Protein AF-A0A419WEK7-F1 (afdb_monomer_lite)

Secondary structure (DSSP, 8-state):
-HHHHH-S--SS-SSHHHHHHHHHHHHHHHHTT---TTHHHHHHHSSSSHHHHHHHHHHHHHHHHHHHHHGGG-S-HHHHHHHHHHHHHH---S--S--------------S-TTS-GGGTT--TTSPPP---TT-PPPGGG-----

Foldseek 3Di:
DLCVVPNPPDDADPDLVSLLLSLLVQLLCVLVVNDDPPSLVVSLVRDDDPVSSVSSVVSSVVSVVLLVVCVVVDPDPVVSVVVSVVVSVVPPPPPDPDDDPPPPPPDDDDDDQDPDDPVCSVDPPVDDPDPPPVPDDDPPVPPDDDD

Radius of gyration: 26.15 Å; chains: 1; bounding box: 87×47×47 Å

InterPro domains:
  IPR058370 Protein of unknown function DUF8057 [PF26244] (1-145)

Organism: NCBI:txid148449

Structure (mmCIF, N/CA/C/O backbone):
data_AF-A0A419WEK7-F1
#
_entry.id   AF-A0A419WEK7-F1
#
loop_
_atom_site.group_PDB
_atom_site.id
_atom_site.type_symbol
_atom_site.label_atom_id
_atom_site.label_alt_id
_atom_site.label_comp_id
_atom_site.label_asym_id
_atom_site.label_entity_id
_atom_site.label_seq_id
_atom_site.pdbx_PDB_ins_code
_atom_site.Cartn_x
_atom_site.Cartn_y
_atom_site.Cartn_z
_atom_site.occupancy
_atom_site.B_iso_or_equiv
_atom_site.auth_seq_id
_atom_site.auth_comp_id
_atom_site.auth_asym_id
_atom_site.auth_atom_id
_atom_site.pdbx_PDB_model_num
ATOM 1 N N . MET A 1 1 ? -11.471 5.197 0.586 1.00 76.62 1 MET A N 1
ATOM 2 C CA . MET A 1 1 ? -10.279 6.036 0.871 1.00 76.62 1 MET A CA 1
ATOM 3 C C . MET A 1 1 ? -9.333 6.034 -0.324 1.00 76.62 1 MET A C 1
ATOM 5 O O . MET A 1 1 ? -9.062 7.110 -0.838 1.00 76.62 1 MET A O 1
ATOM 9 N N . TYR A 1 2 ? -8.917 4.860 -0.813 1.00 83.06 2 TYR A N 1
ATOM 10 C CA . TYR A 1 2 ? -8.052 4.714 -1.991 1.00 83.06 2 TYR A CA 1
ATOM 11 C C . TYR A 1 2 ? -8.670 5.307 -3.266 1.00 83.06 2 TYR A C 1
ATOM 13 O O . TYR A 1 2 ? -8.120 6.246 -3.835 1.00 83.06 2 TYR A O 1
ATOM 21 N N . GLU A 1 3 ? -9.859 4.837 -3.653 1.00 83.44 3 GLU A N 1
ATOM 22 C CA . GLU A 1 3 ? -10.543 5.262 -4.884 1.00 83.44 3 GLU A CA 1
ATOM 23 C C . GLU A 1 3 ? -10.807 6.774 -4.921 1.00 83.44 3 GLU A C 1
ATOM 25 O O . GLU A 1 3 ? -10.589 7.425 -5.936 1.00 83.44 3 GLU A O 1
ATOM 30 N N . ARG A 1 4 ? -11.178 7.366 -3.779 1.00 83.62 4 ARG A N 1
ATOM 31 C CA . ARG A 1 4 ? -11.396 8.816 -3.660 1.00 83.62 4 ARG A CA 1
ATOM 32 C C . ARG A 1 4 ? -10.113 9.629 -3.862 1.00 83.62 4 ARG A C 1
ATOM 34 O O . ARG A 1 4 ? -10.194 10.762 -4.321 1.00 83.62 4 ARG A O 1
ATOM 41 N N . THR A 1 5 ? -8.966 9.096 -3.447 1.00 83.75 5 THR A N 1
ATOM 42 C CA . THR A 1 5 ? -7.688 9.823 -3.469 1.00 83.75 5 THR A CA 1
ATOM 43 C C . THR A 1 5 ? -6.935 9.615 -4.782 1.00 83.75 5 THR A C 1
ATOM 45 O O . THR A 1 5 ? -6.344 10.561 -5.289 1.00 83.75 5 THR A O 1
ATOM 48 N N . PHE A 1 6 ? -6.959 8.401 -5.334 1.00 86.81 6 PHE A N 1
ATOM 49 C CA . PHE A 1 6 ? -6.123 8.014 -6.476 1.00 86.81 6 PHE A CA 1
ATOM 50 C C . PHE A 1 6 ? -6.903 7.523 -7.698 1.00 86.81 6 PHE A C 1
ATOM 52 O O . PHE A 1 6 ? -6.360 7.547 -8.804 1.00 86.81 6 PHE A O 1
ATOM 59 N N . GLY A 1 7 ? -8.141 7.055 -7.510 1.00 88.56 7 GLY A N 1
ATOM 60 C CA . GLY A 1 7 ? -8.887 6.315 -8.528 1.00 88.56 7 GLY A CA 1
ATOM 61 C C . GLY A 1 7 ? -8.207 5.005 -8.955 1.00 88.56 7 GLY A C 1
ATOM 62 O O . GLY A 1 7 ? -7.062 4.721 -8.596 1.00 88.56 7 GLY A O 1
ATOM 63 N N . THR A 1 8 ? -8.915 4.202 -9.748 1.00 89.25 8 THR A N 1
ATOM 64 C CA . THR A 1 8 ? -8.392 2.956 -10.351 1.00 89.25 8 THR A CA 1
ATOM 65 C C . THR A 1 8 ? -8.159 3.072 -11.864 1.00 89.25 8 THR A C 1
ATOM 67 O O . THR A 1 8 ? -7.560 2.181 -12.462 1.00 89.25 8 THR A O 1
ATOM 70 N N . ASP A 1 9 ? -8.569 4.184 -12.482 1.00 88.69 9 ASP A N 1
ATOM 71 C CA . ASP A 1 9 ? -8.500 4.435 -13.935 1.00 88.69 9 ASP A CA 1
ATOM 72 C C . ASP A 1 9 ? -7.140 4.993 -14.399 1.00 88.69 9 ASP A C 1
ATOM 74 O O . ASP A 1 9 ? -7.055 5.784 -15.336 1.00 88.69 9 ASP A O 1
ATOM 78 N N . TRP A 1 10 ? -6.060 4.641 -13.707 1.00 92.75 10 TRP A N 1
ATOM 79 C CA . TRP A 1 10 ? -4.710 5.047 -14.085 1.00 92.75 10 TRP A CA 1
ATOM 80 C C . TRP A 1 10 ? -4.109 4.036 -15.069 1.00 92.75 10 TRP A C 1
ATOM 82 O O . TRP A 1 10 ? -4.268 2.830 -14.888 1.00 92.75 10 TRP A O 1
ATOM 92 N N . ASP A 1 11 ? -3.395 4.521 -16.085 1.00 86.44 11 ASP A N 1
ATOM 93 C CA . ASP A 1 11 ? -2.698 3.675 -17.069 1.00 86.44 11 ASP A CA 1
ATOM 94 C C . ASP A 1 11 ? -1.195 3.562 -16.778 1.00 86.44 11 ASP A C 1
ATOM 96 O O . ASP A 1 11 ? -0.585 2.511 -16.969 1.00 86.44 11 ASP A O 1
ATOM 100 N N . THR A 1 12 ? -0.593 4.647 -16.290 1.00 87.69 12 THR A N 1
ATOM 101 C CA . THR A 1 12 ? 0.832 4.744 -15.953 1.00 87.69 12 THR A CA 1
ATOM 102 C C . THR A 1 12 ? 1.013 5.511 -14.653 1.00 87.69 12 THR A C 1
ATOM 104 O O . THR A 1 12 ? 0.216 6.399 -14.351 1.00 87.69 12 THR A O 1
ATOM 107 N N . LEU A 1 13 ? 2.078 5.202 -13.916 1.00 89.88 13 LEU A N 1
ATOM 108 C CA . LEU A 1 13 ? 2.463 5.923 -12.703 1.00 89.88 13 LEU A CA 1
ATOM 109 C C . LEU A 1 13 ? 3.585 6.909 -13.026 1.00 89.88 13 LEU A C 1
ATOM 111 O O . LEU A 1 13 ? 4.498 6.585 -13.784 1.00 89.88 13 LEU A O 1
ATOM 115 N N . GLU A 1 14 ? 3.527 8.106 -12.449 1.00 84.19 14 GLU A N 1
ATOM 116 C CA . GLU A 1 14 ? 4.499 9.173 -12.707 1.00 84.19 14 GLU A CA 1
ATOM 117 C C . GLU A 1 14 ? 5.882 8.831 -12.148 1.00 84.19 14 GLU A C 1
ATOM 119 O O . GLU A 1 14 ? 6.909 9.217 -12.707 1.00 84.19 14 GLU A O 1
ATOM 124 N N . ASN A 1 15 ? 5.917 8.134 -11.011 1.00 86.12 15 ASN A N 1
ATOM 125 C CA . ASN A 1 15 ? 7.143 7.717 -10.347 1.00 86.12 15 ASN A CA 1
ATOM 126 C C . ASN A 1 15 ? 6.890 6.582 -9.344 1.00 86.12 15 ASN A C 1
ATOM 128 O O . ASN A 1 15 ? 5.759 6.247 -8.986 1.00 86.12 15 ASN A O 1
ATOM 132 N N . ARG A 1 16 ? 7.994 6.019 -8.844 1.00 87.69 16 ARG A N 1
ATOM 133 C CA . ARG A 1 16 ? 8.003 5.008 -7.782 1.00 87.69 16 ARG A CA 1
ATOM 134 C C . ARG A 1 16 ? 7.226 5.456 -6.542 1.00 87.69 16 ARG A C 1
ATOM 136 O O . ARG A 1 16 ? 6.474 4.662 -5.991 1.00 87.69 16 ARG A O 1
ATOM 143 N N . ASP A 1 17 ? 7.383 6.701 -6.099 1.00 88.06 17 ASP A N 1
ATOM 144 C CA . ASP A 1 17 ? 6.757 7.181 -4.860 1.00 88.06 17 ASP A CA 1
ATOM 145 C C . ASP A 1 17 ? 5.229 7.230 -4.958 1.00 88.06 17 ASP A C 1
ATOM 147 O O . ASP A 1 17 ? 4.529 6.987 -3.973 1.00 88.06 17 ASP A O 1
ATOM 151 N N . GLU A 1 18 ? 4.687 7.494 -6.146 1.00 89.75 18 GLU A N 1
ATOM 152 C CA . GLU A 1 18 ? 3.261 7.351 -6.418 1.00 89.75 18 GLU A CA 1
ATOM 153 C C . GLU A 1 18 ? 2.803 5.899 -6.238 1.00 89.75 18 GLU A C 1
ATOM 155 O O . GLU A 1 18 ? 1.821 5.658 -5.532 1.00 89.75 18 GLU A O 1
ATOM 160 N N . ALA A 1 19 ? 3.545 4.928 -6.783 1.00 91.69 19 ALA A N 1
ATOM 161 C CA . ALA A 1 19 ? 3.252 3.505 -6.599 1.00 91.69 19 ALA A CA 1
ATOM 162 C C . ALA A 1 19 ? 3.239 3.114 -5.113 1.00 91.69 19 ALA A C 1
ATOM 164 O O . ALA A 1 19 ? 2.340 2.403 -4.659 1.00 91.69 19 ALA A O 1
ATOM 165 N N . LEU A 1 20 ? 4.199 3.621 -4.332 1.00 91.12 20 LEU A N 1
ATOM 166 C CA . LEU A 1 20 ? 4.291 3.350 -2.896 1.00 91.12 20 LEU A CA 1
ATOM 167 C C . LEU A 1 20 ? 3.128 3.965 -2.110 1.00 91.12 20 LEU A C 1
ATOM 169 O O . LEU A 1 20 ? 2.547 3.292 -1.255 1.00 91.12 20 LEU A O 1
ATOM 173 N N . ARG A 1 21 ? 2.754 5.216 -2.405 1.00 90.19 21 ARG A N 1
ATOM 174 C CA . ARG A 1 21 ? 1.610 5.880 -1.758 1.00 90.19 21 ARG A CA 1
ATOM 175 C C . ARG A 1 21 ? 0.293 5.185 -2.092 1.00 90.19 21 ARG A C 1
ATOM 177 O O . ARG A 1 21 ? -0.505 4.939 -1.186 1.00 90.19 21 ARG A O 1
ATOM 184 N N . ARG A 1 22 ? 0.094 4.805 -3.358 1.00 93.50 22 ARG A N 1
ATOM 185 C CA . ARG A 1 22 ? -1.058 4.001 -3.789 1.00 93.50 22 ARG A CA 1
ATOM 186 C C . ARG A 1 22 ? -1.091 2.662 -3.051 1.00 93.50 22 ARG A C 1
ATOM 188 O O . ARG A 1 22 ? -2.108 2.329 -2.453 1.00 93.50 22 ARG A O 1
ATOM 195 N N . ALA A 1 23 ? 0.025 1.937 -2.990 1.00 93.69 23 ALA A N 1
ATOM 196 C CA . ALA A 1 23 ? 0.098 0.648 -2.304 1.00 93.69 23 ALA A CA 1
ATOM 197 C C . ALA A 1 23 ? -0.227 0.755 -0.806 1.00 93.69 23 ALA A C 1
ATOM 199 O O . ALA A 1 23 ? -1.008 -0.042 -0.284 1.00 93.69 23 ALA A O 1
ATOM 200 N N . PHE A 1 24 ? 0.310 1.767 -0.121 1.00 91.88 24 PHE A N 1
ATOM 201 C CA . PHE A 1 24 ? -0.021 2.043 1.277 1.00 91.88 24 PHE A CA 1
ATOM 202 C C . PHE A 1 24 ? -1.520 2.306 1.463 1.00 91.88 24 PHE A C 1
ATOM 204 O O . PHE A 1 24 ? -2.165 1.668 2.298 1.00 91.88 24 PHE A O 1
ATOM 211 N N . ALA A 1 25 ? -2.093 3.201 0.656 1.00 92.44 25 ALA A N 1
ATOM 212 C CA . ALA A 1 25 ? -3.512 3.532 0.724 1.00 92.44 25 ALA A CA 1
ATOM 213 C C . ALA A 1 25 ? -4.413 2.335 0.384 1.00 92.44 25 ALA A C 1
ATOM 215 O O . ALA A 1 25 ? -5.465 2.172 0.999 1.00 92.44 25 ALA A O 1
ATOM 216 N N . LEU A 1 26 ? -3.988 1.472 -0.540 1.00 94.12 26 LEU A N 1
ATOM 217 C CA . LEU A 1 26 ? -4.673 0.229 -0.884 1.00 94.12 26 LEU A CA 1
ATOM 218 C C . LEU A 1 26 ? -4.705 -0.733 0.312 1.00 94.12 26 LEU A C 1
ATOM 220 O O . LEU A 1 26 ? -5.751 -1.295 0.628 1.00 94.12 26 LEU A O 1
ATOM 224 N N . GLY A 1 27 ? -3.584 -0.876 1.025 1.00 93.06 27 GLY A N 1
ATOM 225 C CA . GLY A 1 27 ? -3.526 -1.671 2.253 1.00 93.06 27 GLY A CA 1
ATOM 226 C C . GLY A 1 27 ? -4.455 -1.134 3.345 1.00 93.06 27 GLY A C 1
ATOM 227 O O . GLY A 1 27 ? -5.149 -1.903 4.010 1.00 93.06 27 GLY A O 1
ATOM 228 N N . VAL A 1 28 ? -4.519 0.190 3.501 1.00 91.75 28 VAL A N 1
ATOM 229 C CA . VAL A 1 28 ? -5.475 0.837 4.411 1.00 91.75 28 VAL A CA 1
ATOM 230 C C . VAL A 1 28 ? -6.920 0.543 3.998 1.00 91.75 28 VAL A C 1
ATOM 232 O O . VAL A 1 28 ? -7.726 0.146 4.837 1.00 91.75 28 VAL A O 1
ATOM 235 N N . ALA A 1 29 ? -7.245 0.718 2.716 1.00 92.38 29 ALA A N 1
ATOM 236 C CA . ALA A 1 29 ? -8.585 0.513 2.175 1.00 92.38 29 ALA A CA 1
ATOM 237 C C . ALA A 1 29 ? -9.084 -0.922 2.416 1.00 92.38 29 ALA A C 1
ATOM 239 O O . ALA A 1 29 ? -10.184 -1.104 2.940 1.00 92.38 29 ALA A O 1
ATOM 240 N N . GLU A 1 30 ? -8.238 -1.925 2.168 1.00 93.06 30 GLU A N 1
ATOM 241 C CA . GLU A 1 30 ? -8.587 -3.332 2.385 1.00 93.06 30 GLU A CA 1
ATOM 242 C C . GLU A 1 30 ? -8.912 -3.634 3.853 1.00 93.06 30 GLU A C 1
ATOM 244 O O . GLU A 1 30 ? -9.900 -4.306 4.152 1.00 93.06 30 GLU A O 1
ATOM 249 N N . CYS A 1 31 ? -8.123 -3.103 4.791 1.00 91.69 31 CYS A N 1
ATOM 250 C CA . CYS A 1 31 ? -8.398 -3.268 6.219 1.00 91.69 31 CYS A CA 1
ATOM 251 C C . CYS A 1 31 ? -9.700 -2.583 6.664 1.00 91.69 31 CYS A C 1
ATOM 253 O O . CYS A 1 31 ? -10.317 -3.030 7.626 1.00 91.69 31 CYS A O 1
ATOM 255 N N . LEU A 1 32 ? -10.140 -1.541 5.957 1.00 90.06 32 LEU A N 1
ATOM 256 C CA . LEU A 1 32 ? -11.407 -0.850 6.206 1.00 90.06 32 LEU A CA 1
ATOM 257 C C . LEU A 1 32 ? -12.599 -1.469 5.451 1.00 90.06 32 LEU A C 1
ATOM 259 O O . LEU A 1 32 ? -13.698 -0.909 5.497 1.00 90.06 32 LEU A O 1
ATOM 263 N N . GLY A 1 33 ? -12.394 -2.605 4.774 1.00 90.31 33 GLY A N 1
ATOM 264 C CA . GLY A 1 33 ? -13.428 -3.351 4.053 1.00 90.31 33 GLY A CA 1
ATOM 265 C C . GLY A 1 33 ? -13.666 -2.901 2.609 1.00 90.31 33 GLY A C 1
ATOM 266 O O . GLY A 1 33 ? -14.624 -3.357 1.988 1.00 90.31 33 GLY A O 1
ATOM 267 N N . GLU A 1 34 ? -12.823 -2.024 2.060 1.00 89.69 34 GLU A N 1
ATOM 268 C CA . GLU A 1 34 ? -12.868 -1.628 0.650 1.00 89.69 34 GLU A CA 1
ATOM 269 C C . GLU A 1 34 ? -12.003 -2.596 -0.174 1.00 89.69 34 GLU A C 1
ATOM 271 O O . GLU A 1 34 ? -10.783 -2.649 -0.016 1.00 89.69 34 GLU A O 1
ATOM 276 N N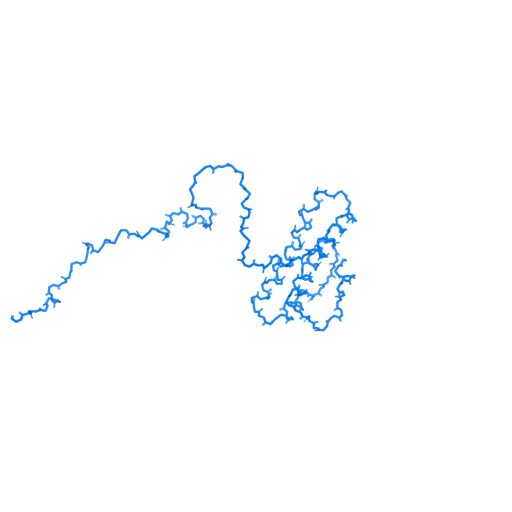 . ALA A 1 35 ? -12.632 -3.391 -1.041 1.00 86.38 35 ALA A N 1
ATOM 277 C CA . ALA A 1 35 ? -11.933 -4.361 -1.877 1.00 86.38 35 ALA A CA 1
ATOM 278 C C . ALA A 1 35 ? -11.612 -3.771 -3.257 1.00 86.38 35 ALA A C 1
ATOM 280 O O . ALA A 1 35 ? -12.515 -3.384 -3.995 1.00 86.38 35 ALA A O 1
ATOM 281 N N . HIS A 1 36 ? -10.332 -3.790 -3.624 1.00 89.38 36 HIS A N 1
ATOM 282 C CA . HIS A 1 36 ? -9.858 -3.479 -4.973 1.00 89.38 36 HIS A CA 1
ATOM 283 C C . HIS A 1 36 ? -9.075 -4.690 -5.492 1.00 89.38 36 HIS A C 1
ATOM 285 O O . HIS A 1 36 ? -7.851 -4.751 -5.321 1.00 89.38 36 HIS A O 1
ATOM 291 N N . PRO A 1 37 ? -9.775 -5.710 -6.028 1.00 82.75 37 PRO A N 1
ATOM 292 C CA . PRO A 1 37 ? -9.106 -6.859 -6.620 1.00 82.75 37 PRO A CA 1
ATOM 293 C C . PRO A 1 37 ? -8.184 -6.380 -7.747 1.00 82.75 37 PRO A C 1
ATOM 295 O O . PRO A 1 37 ? -8.457 -5.374 -8.396 1.00 82.75 37 PRO A O 1
ATOM 298 N N . ASP A 1 38 ? -7.064 -7.073 -7.929 1.00 91.06 38 ASP A N 1
ATOM 299 C CA . ASP A 1 38 ? -6.070 -6.850 -8.991 1.00 91.06 38 ASP A CA 1
ATOM 300 C C . ASP A 1 38 ? -5.231 -5.565 -8.873 1.00 91.06 38 ASP A C 1
ATOM 302 O O . ASP A 1 38 ? -4.119 -5.502 -9.395 1.00 91.06 38 ASP A O 1
ATOM 306 N N . GLU A 1 39 ? -5.672 -4.566 -8.109 1.00 93.88 39 GLU A N 1
ATOM 307 C CA . GLU A 1 39 ? -4.983 -3.275 -8.018 1.00 93.88 39 GLU A CA 1
ATOM 308 C C . GLU A 1 39 ? -3.561 -3.398 -7.448 1.00 93.88 39 GLU A C 1
ATOM 310 O O . GLU A 1 39 ? -2.635 -2.734 -7.910 1.00 93.88 39 GLU A O 1
ATOM 315 N N . ARG A 1 40 ? -3.347 -4.308 -6.488 1.00 93.19 40 ARG A N 1
ATOM 316 C CA . ARG A 1 40 ? -2.004 -4.566 -5.940 1.00 93.19 40 ARG A CA 1
ATOM 317 C C . ARG A 1 40 ? -1.056 -5.112 -7.005 1.00 93.19 40 ARG A C 1
ATOM 319 O O . ARG A 1 40 ? 0.108 -4.726 -7.037 1.00 93.19 40 ARG A O 1
ATOM 326 N N . GLU A 1 41 ? -1.548 -6.022 -7.841 1.00 93.44 41 GLU A N 1
ATOM 327 C CA . GLU A 1 41 ? -0.759 -6.637 -8.908 1.00 93.44 41 GLU A CA 1
ATOM 328 C C . GLU A 1 41 ? -0.456 -5.613 -10.002 1.00 93.44 41 GLU A C 1
ATOM 330 O O . GLU A 1 41 ? 0.702 -5.450 -10.375 1.00 93.44 41 GLU A O 1
ATOM 335 N N . ARG A 1 42 ? -1.443 -4.792 -10.382 1.00 95.19 42 ARG A N 1
ATOM 336 C CA . ARG A 1 42 ? -1.229 -3.664 -11.298 1.00 95.19 42 ARG A CA 1
ATOM 337 C C . ARG A 1 42 ? -0.141 -2.713 -10.798 1.00 95.19 42 ARG A C 1
ATOM 339 O O . ARG A 1 42 ? 0.750 -2.358 -11.565 1.00 95.19 42 ARG A O 1
ATOM 346 N N . LEU A 1 43 ? -0.165 -2.323 -9.519 1.00 94.12 43 LEU A N 1
ATOM 347 C CA . LEU A 1 43 ? 0.879 -1.471 -8.928 1.00 94.12 43 LEU A CA 1
ATOM 348 C C . LEU A 1 43 ? 2.263 -2.142 -8.944 1.00 94.12 43 LEU A C 1
ATOM 350 O O . LEU A 1 43 ? 3.272 -1.476 -9.166 1.00 94.12 43 LEU A O 1
ATOM 354 N N . ALA A 1 44 ? 2.316 -3.454 -8.709 1.00 92.38 44 ALA A N 1
ATOM 355 C CA . ALA A 1 44 ? 3.542 -4.250 -8.724 1.00 92.38 44 ALA A CA 1
ATOM 356 C C . ALA A 1 44 ? 4.127 -4.449 -10.137 1.00 92.38 44 ALA A C 1
ATOM 358 O O . ALA A 1 44 ? 5.341 -4.640 -10.274 1.00 92.38 44 ALA A O 1
ATOM 359 N N . ASP A 1 45 ? 3.283 -4.405 -11.165 1.00 93.88 45 ASP A N 1
ATOM 360 C CA . ASP A 1 45 ? 3.671 -4.514 -12.574 1.00 93.88 45 ASP A CA 1
ATOM 361 C C . ASP A 1 45 ? 4.014 -3.164 -13.208 1.00 93.88 45 ASP A C 1
ATOM 363 O O . ASP A 1 45 ? 4.806 -3.111 -14.146 1.00 93.88 45 ASP A O 1
ATOM 367 N N . ALA A 1 46 ? 3.472 -2.068 -12.675 1.00 93.69 46 ALA A N 1
ATOM 368 C CA . ALA A 1 46 ? 3.770 -0.714 -13.135 1.00 93.69 46 ALA A CA 1
ATOM 369 C C . ALA A 1 46 ? 5.188 -0.234 -12.773 1.00 93.69 46 ALA A C 1
ATOM 371 O O . ALA A 1 46 ? 5.664 0.749 -13.337 1.00 93.69 46 ALA A O 1
ATOM 372 N N . VAL A 1 47 ? 5.865 -0.899 -11.831 1.00 91.94 47 VAL A N 1
ATOM 373 C CA . VAL A 1 47 ? 7.239 -0.569 -11.426 1.00 91.94 47 VAL A CA 1
ATOM 374 C C . VAL A 1 47 ? 8.270 -1.409 -12.181 1.00 91.94 47 VAL A C 1
ATOM 376 O O . VAL A 1 47 ? 8.089 -2.604 -12.407 1.00 91.94 47 VAL A O 1
ATOM 379 N N . GLU A 1 48 ? 9.390 -0.787 -12.544 1.00 89.00 48 GLU A N 1
ATOM 380 C CA . GLU A 1 48 ? 10.362 -1.375 -13.477 1.00 89.00 48 GLU A CA 1
ATOM 381 C C . GLU A 1 48 ? 11.220 -2.483 -12.856 1.00 89.00 48 GLU A C 1
ATOM 383 O O . GLU A 1 48 ? 11.650 -3.411 -13.546 1.00 89.00 48 GLU A O 1
ATOM 388 N N . THR A 1 49 ? 11.504 -2.394 -11.553 1.00 91.50 49 THR A N 1
ATOM 389 C CA . THR A 1 49 ? 12.484 -3.269 -10.907 1.00 91.50 49 THR A CA 1
ATOM 390 C C . THR A 1 49 ? 11.847 -4.229 -9.907 1.00 91.50 49 THR A C 1
ATOM 392 O O . THR A 1 49 ? 10.902 -3.910 -9.183 1.00 91.50 49 THR A O 1
ATOM 395 N N . ALA A 1 50 ? 12.437 -5.421 -9.784 1.00 91.06 50 ALA A N 1
ATOM 396 C CA . ALA A 1 50 ? 12.068 -6.373 -8.735 1.00 91.06 50 ALA A CA 1
ATOM 397 C C . ALA A 1 50 ? 12.288 -5.804 -7.320 1.00 91.06 50 ALA A C 1
ATOM 399 O O . ALA A 1 50 ? 11.633 -6.232 -6.370 1.00 91.06 50 ALA A O 1
ATOM 400 N N . TYR A 1 51 ? 13.211 -4.848 -7.176 1.00 87.75 51 TYR A N 1
ATOM 401 C CA . TYR A 1 51 ? 13.428 -4.116 -5.934 1.00 87.75 51 TYR A CA 1
ATOM 402 C C . TYR A 1 51 ? 12.212 -3.245 -5.606 1.00 87.75 51 TYR A C 1
ATOM 404 O O . TYR A 1 51 ? 11.645 -3.376 -4.524 1.00 87.75 51 TYR A O 1
ATOM 412 N N . ASP A 1 52 ? 11.742 -2.441 -6.556 1.00 90.94 52 ASP A N 1
ATOM 413 C CA . ASP A 1 52 ? 10.578 -1.571 -6.370 1.00 90.94 52 ASP A CA 1
ATOM 414 C C . ASP A 1 52 ? 9.303 -2.362 -6.119 1.00 90.94 52 ASP A C 1
ATOM 416 O O . ASP A 1 52 ? 8.517 -1.998 -5.245 1.00 90.94 52 ASP A O 1
ATOM 420 N N . ARG A 1 53 ? 9.150 -3.513 -6.779 1.00 93.88 53 ARG A N 1
ATOM 421 C CA . ARG A 1 53 ? 8.039 -4.433 -6.523 1.00 93.88 53 ARG A CA 1
ATOM 422 C C . ARG A 1 53 ? 7.975 -4.878 -5.060 1.00 93.88 53 ARG A C 1
ATOM 424 O O . ARG A 1 53 ? 6.907 -4.866 -4.454 1.00 93.88 53 ARG A O 1
ATOM 431 N N . ARG A 1 54 ? 9.121 -5.198 -4.446 1.00 93.00 54 ARG A N 1
ATOM 432 C CA . ARG A 1 54 ? 9.173 -5.527 -3.007 1.00 93.00 54 ARG A CA 1
ATOM 433 C C . ARG A 1 54 ? 8.763 -4.346 -2.131 1.00 93.00 54 ARG A C 1
ATOM 435 O O . ARG A 1 54 ? 8.186 -4.560 -1.066 1.00 93.00 54 ARG A O 1
ATOM 442 N N . PHE A 1 55 ? 9.055 -3.118 -2.554 1.00 92.19 55 PHE A N 1
ATOM 443 C CA . PHE A 1 55 ? 8.625 -1.926 -1.827 1.00 92.19 55 PHE A CA 1
ATOM 444 C C . PHE A 1 55 ? 7.136 -1.647 -1.967 1.00 92.19 55 PHE A C 1
ATOM 446 O O . PHE A 1 55 ? 6.528 -1.250 -0.978 1.00 92.19 55 PHE A O 1
ATOM 453 N N . VAL A 1 56 ? 6.537 -1.923 -3.124 1.00 93.50 56 VAL A N 1
ATOM 454 C CA . VAL A 1 56 ? 5.077 -1.910 -3.298 1.00 93.50 56 VAL A CA 1
ATOM 455 C C . VAL A 1 56 ? 4.426 -2.879 -2.303 1.00 93.50 56 VAL A C 1
ATOM 457 O O . VAL A 1 56 ? 3.568 -2.476 -1.515 1.00 93.50 56 VAL A O 1
ATOM 460 N N . ASP A 1 57 ? 4.908 -4.124 -2.234 1.00 93.88 57 ASP A N 1
ATOM 461 C CA . ASP A 1 57 ? 4.401 -5.121 -1.280 1.00 93.88 57 ASP A CA 1
ATOM 462 C C . ASP A 1 57 ? 4.609 -4.706 0.186 1.00 93.88 57 ASP A C 1
ATOM 464 O O . ASP A 1 57 ? 3.760 -4.946 1.053 1.00 93.88 57 ASP A O 1
ATOM 468 N N . LEU A 1 58 ? 5.757 -4.100 0.500 1.00 94.12 58 LEU A N 1
ATOM 469 C CA . LEU A 1 58 ? 6.052 -3.596 1.840 1.00 94.12 58 LEU A CA 1
ATOM 470 C C . LEU A 1 58 ? 5.127 -2.437 2.221 1.00 94.12 58 LEU A C 1
ATOM 472 O O . LEU A 1 58 ? 4.566 -2.455 3.315 1.00 94.12 58 LEU A O 1
ATOM 476 N N . ALA A 1 59 ? 4.937 -1.463 1.332 1.00 92.12 59 ALA A N 1
ATOM 477 C CA . ALA A 1 59 ? 4.069 -0.313 1.556 1.00 92.12 59 ALA A CA 1
ATOM 478 C C . ALA A 1 59 ? 2.618 -0.751 1.787 1.00 92.12 59 ALA A C 1
ATOM 480 O O . ALA A 1 59 ? 1.992 -0.313 2.752 1.00 92.12 59 ALA A O 1
ATOM 481 N N . TYR A 1 60 ? 2.122 -1.696 0.986 1.00 93.38 60 TYR A N 1
ATOM 482 C CA . TYR A 1 60 ? 0.806 -2.299 1.181 1.00 93.38 60 TYR A CA 1
ATOM 483 C C . TYR A 1 60 ? 0.666 -2.977 2.554 1.00 93.38 60 TYR A C 1
ATOM 485 O O . TYR A 1 60 ? -0.292 -2.715 3.288 1.00 93.38 60 TYR A O 1
ATOM 493 N N . ARG A 1 61 ? 1.648 -3.792 2.970 1.00 94.75 61 ARG A N 1
ATOM 494 C CA . ARG A 1 61 ? 1.645 -4.397 4.316 1.00 94.75 61 ARG A CA 1
ATOM 495 C C . ARG A 1 61 ? 1.688 -3.343 5.422 1.00 94.75 61 ARG A C 1
ATOM 497 O O . ARG A 1 61 ? 0.970 -3.486 6.411 1.00 94.75 61 ARG A O 1
ATOM 504 N N . LYS A 1 62 ? 2.478 -2.282 5.246 1.00 91.50 62 LYS A N 1
ATOM 505 C CA . LYS A 1 62 ? 2.586 -1.175 6.203 1.00 91.50 62 LYS A CA 1
ATOM 506 C C . LYS A 1 62 ? 1.261 -0.427 6.351 1.00 91.50 62 LYS A C 1
ATOM 508 O O . LYS A 1 62 ? 0.861 -0.159 7.478 1.00 91.50 62 LYS A O 1
ATOM 513 N N . GLY A 1 63 ? 0.542 -0.176 5.255 1.00 91.44 63 GLY A N 1
ATOM 514 C CA . GLY A 1 63 ? -0.800 0.414 5.292 1.00 91.44 63 GLY A CA 1
ATOM 515 C C . GLY A 1 63 ? -1.769 -0.404 6.148 1.00 91.44 63 GLY A C 1
ATOM 516 O O . GLY A 1 63 ? -2.417 0.129 7.046 1.00 91.44 63 GLY A O 1
ATOM 517 N N . ARG A 1 64 ? -1.786 -1.730 5.960 1.00 93.50 64 ARG A N 1
ATOM 518 C CA . ARG A 1 64 ? -2.596 -2.650 6.782 1.00 93.50 64 ARG A CA 1
ATOM 519 C C . ARG A 1 64 ? -2.193 -2.643 8.253 1.00 93.50 64 ARG A C 1
ATOM 521 O O . ARG A 1 64 ? -3.049 -2.618 9.135 1.00 93.50 64 ARG A O 1
ATOM 528 N N . GLN A 1 65 ? -0.890 -2.688 8.524 1.00 92.94 65 GLN A N 1
ATOM 529 C CA . GLN A 1 65 ? -0.359 -2.633 9.884 1.00 92.94 65 GLN A CA 1
ATOM 530 C C . GLN A 1 65 ? -0.747 -1.325 10.576 1.00 92.94 65 GLN A C 1
ATOM 532 O O . GLN A 1 65 ? -1.114 -1.347 11.748 1.00 92.94 65 GLN A O 1
ATOM 537 N N . ARG A 1 66 ? -0.721 -0.204 9.851 1.00 89.88 66 ARG A N 1
ATOM 538 C CA . ARG A 1 66 ? -1.034 1.108 10.410 1.00 89.88 66 ARG A CA 1
ATOM 539 C C . ARG A 1 66 ? -2.477 1.208 10.891 1.00 89.88 66 ARG A C 1
ATOM 541 O O . ARG A 1 66 ? -2.711 1.734 11.974 1.00 89.88 66 ARG A O 1
ATOM 548 N N . VAL A 1 67 ? -3.424 0.633 10.145 1.00 91.62 67 VAL A N 1
ATOM 549 C CA . VAL A 1 67 ? -4.823 0.533 10.594 1.00 91.62 67 VAL A CA 1
ATOM 550 C C . VAL A 1 67 ? -4.904 -0.198 11.933 1.00 91.62 67 VAL A C 1
ATOM 552 O O . VAL A 1 67 ? -5.506 0.321 12.861 1.00 91.62 67 VAL A O 1
ATOM 555 N N . ARG A 1 68 ? -4.231 -1.347 12.069 1.00 92.56 68 ARG A N 1
ATOM 556 C CA . ARG A 1 68 ? -4.249 -2.154 13.305 1.00 92.56 68 ARG A CA 1
ATOM 557 C C . ARG A 1 68 ? -3.615 -1.455 14.508 1.00 92.56 68 ARG A C 1
ATOM 559 O O . ARG A 1 68 ? -3.998 -1.735 15.634 1.00 92.56 68 ARG A O 1
ATOM 566 N N . GLN A 1 69 ? -2.625 -0.594 14.276 1.00 91.31 69 GLN A N 1
ATOM 567 C CA . GL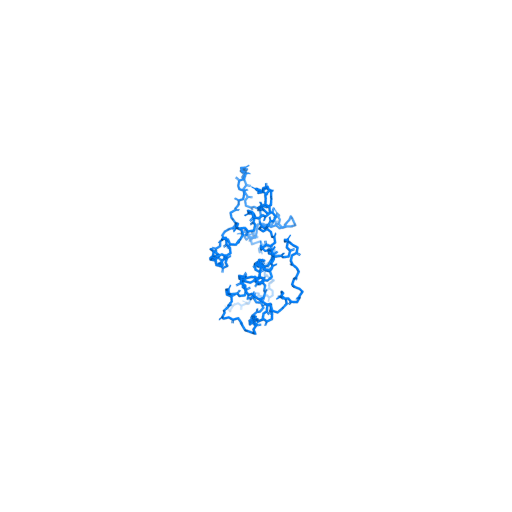N A 1 69 ? -1.993 0.195 15.336 1.00 91.31 69 GLN A CA 1
ATOM 568 C C . GLN A 1 69 ? -2.908 1.314 15.832 1.00 91.31 69 GLN A C 1
ATOM 570 O O . GLN A 1 69 ? -2.963 1.565 17.026 1.00 91.31 69 GLN A O 1
ATOM 575 N N . LEU A 1 70 ? -3.632 1.967 14.919 1.00 90.50 70 LEU A N 1
ATOM 576 C CA . LEU A 1 70 ? -4.486 3.109 15.245 1.00 90.50 70 LEU A CA 1
ATOM 577 C C . LEU A 1 70 ? -5.901 2.719 15.680 1.00 90.50 70 LEU A C 1
ATOM 579 O O . LEU A 1 70 ? -6.537 3.475 16.405 1.00 90.50 70 LEU A O 1
ATOM 583 N N . GLU A 1 71 ? -6.404 1.566 15.242 1.00 90.50 71 GLU A N 1
ATOM 584 C CA . GLU A 1 71 ? -7.718 1.039 15.623 1.00 90.50 71 GLU A CA 1
ATOM 585 C C . GLU A 1 71 ? -7.965 1.030 17.147 1.00 90.50 71 GLU A C 1
ATOM 587 O O . GLU A 1 71 ? -9.013 1.523 17.554 1.00 90.50 71 GLU A O 1
ATOM 592 N N . PRO A 1 72 ? -7.040 0.575 18.020 1.00 91.69 72 PRO A N 1
ATOM 593 C CA . PRO A 1 72 ? -7.251 0.631 19.470 1.00 91.69 72 PRO A CA 1
ATOM 594 C C . PRO A 1 72 ? -7.172 2.046 20.068 1.00 91.69 72 PRO A C 1
ATOM 596 O O . PRO A 1 72 ? -7.609 2.247 21.197 1.00 91.69 72 PRO A O 1
ATOM 599 N N . GLU A 1 73 ? -6.604 3.021 19.355 1.00 90.88 73 GLU A N 1
ATOM 600 C CA . GLU A 1 73 ? -6.452 4.402 19.836 1.00 90.88 73 GLU A CA 1
ATOM 601 C C . GLU A 1 73 ? -7.665 5.288 19.512 1.00 90.88 73 GLU A C 1
ATOM 603 O O . GLU A 1 73 ? -7.721 6.445 19.941 1.00 90.88 73 GLU A O 1
ATOM 608 N N . VAL A 1 74 ? -8.600 4.795 18.694 1.00 89.31 74 VAL A N 1
ATOM 609 C CA . VAL A 1 74 ? -9.689 5.598 18.138 1.00 89.31 74 VAL A CA 1
ATOM 610 C C . VAL A 1 74 ? -11.013 4.843 18.227 1.00 89.31 74 VAL A C 1
ATOM 612 O O . VAL A 1 74 ? -11.216 3.843 17.552 1.00 89.31 74 VAL A O 1
ATOM 615 N N . ASP A 1 75 ? -11.964 5.394 18.982 1.00 84.81 75 ASP A N 1
ATOM 616 C CA . ASP A 1 75 ? -13.291 4.784 19.168 1.00 84.81 75 ASP A CA 1
ATOM 617 C C . ASP A 1 75 ? -14.217 4.909 17.939 1.00 84.81 75 ASP A C 1
ATOM 619 O O . ASP A 1 75 ? -15.244 4.238 17.849 1.00 84.81 75 ASP A O 1
ATOM 623 N N . ASP A 1 76 ? -13.886 5.795 16.993 1.00 87.88 76 ASP A N 1
ATOM 624 C CA . ASP A 1 76 ? -14.708 6.110 15.823 1.00 87.88 76 ASP A CA 1
ATOM 625 C C . ASP A 1 76 ? -13.980 5.849 14.495 1.00 87.88 76 ASP A C 1
ATOM 627 O O . ASP A 1 76 ? -12.941 6.439 14.181 1.00 87.88 76 ASP A O 1
ATOM 631 N N . GLY A 1 77 ? -14.593 5.025 13.642 1.00 82.81 77 GLY A N 1
ATOM 632 C CA . GLY A 1 77 ? -14.045 4.670 12.333 1.00 82.81 77 GLY A CA 1
ATOM 633 C C . GLY A 1 77 ? -13.868 5.863 11.383 1.00 82.81 77 GLY A C 1
ATOM 634 O O . GLY A 1 77 ? -12.998 5.827 10.509 1.00 82.81 77 GLY A O 1
ATOM 635 N N . GLN A 1 78 ? -14.643 6.943 11.544 1.00 84.31 78 GLN A N 1
ATOM 636 C CA . GLN A 1 78 ? -14.467 8.150 10.727 1.00 84.31 78 GLN A CA 1
ATOM 637 C C . GLN A 1 78 ? -13.247 8.965 11.167 1.00 84.31 78 GLN A C 1
ATOM 639 O O . GLN A 1 78 ? -12.500 9.449 10.313 1.00 84.31 78 GLN A O 1
ATOM 644 N N . GLN A 1 79 ? -12.991 9.067 12.473 1.00 87.12 79 GLN A N 1
ATOM 645 C CA . GLN A 1 79 ? -11.748 9.637 12.999 1.00 87.12 79 GLN A CA 1
ATOM 646 C C . GLN A 1 79 ? -10.517 8.838 12.554 1.00 87.12 79 GLN A C 1
ATOM 648 O O . GLN A 1 79 ? -9.532 9.442 12.124 1.00 87.12 79 GLN A O 1
ATOM 653 N N . LEU A 1 80 ? -10.592 7.502 12.570 1.00 87.94 80 LEU A N 1
ATOM 654 C CA . LEU A 1 80 ? -9.519 6.628 12.087 1.00 87.94 80 LEU A CA 1
ATOM 655 C C . LEU A 1 80 ? -9.207 6.900 10.608 1.00 87.94 80 LEU A C 1
ATOM 657 O O . LEU A 1 80 ? -8.060 7.159 10.241 1.00 87.94 80 LEU A O 1
ATOM 661 N N . ARG A 1 81 ? -10.244 6.931 9.761 1.00 84.69 81 ARG A N 1
ATOM 662 C CA . ARG A 1 81 ? -10.121 7.263 8.331 1.00 84.69 81 ARG A CA 1
ATOM 663 C C . ARG A 1 81 ? -9.511 8.637 8.094 1.00 84.69 81 ARG A C 1
ATOM 665 O O . ARG A 1 81 ? -8.705 8.782 7.179 1.00 84.69 81 ARG A O 1
ATOM 672 N N . LYS A 1 82 ? -9.899 9.637 8.890 1.00 85.38 82 LYS A N 1
ATOM 673 C CA . LYS A 1 82 ? -9.352 10.992 8.785 1.00 85.38 82 LYS A CA 1
ATOM 674 C C . LYS A 1 82 ? -7.861 11.009 9.126 1.00 85.38 82 LYS A C 1
ATOM 676 O O . LYS A 1 82 ? -7.086 11.471 8.301 1.00 85.38 82 LYS A O 1
ATOM 681 N N . ARG A 1 83 ? -7.456 10.431 10.266 1.00 86.31 83 ARG A N 1
ATOM 682 C CA . ARG A 1 83 ? -6.036 10.351 10.660 1.00 86.31 83 ARG A CA 1
ATOM 683 C C . ARG A 1 83 ? -5.181 9.664 9.594 1.00 86.31 83 ARG A C 1
ATOM 685 O O . ARG A 1 83 ? -4.122 10.167 9.251 1.00 86.31 83 ARG A O 1
ATOM 692 N N . LEU A 1 84 ? -5.667 8.555 9.035 1.00 86.31 84 LEU A N 1
ATOM 693 C CA . LEU A 1 84 ? -4.965 7.821 7.977 1.00 86.31 84 LEU A CA 1
ATOM 694 C C . LEU A 1 84 ? -4.865 8.610 6.661 1.00 86.31 84 LEU A C 1
ATOM 696 O O . LEU A 1 84 ? -3.880 8.470 5.944 1.00 86.31 84 LEU A O 1
ATOM 700 N N . ALA A 1 85 ? -5.872 9.419 6.320 1.00 82.81 85 ALA A N 1
ATOM 701 C CA . ALA A 1 85 ? -5.837 10.286 5.139 1.00 82.81 85 ALA A CA 1
ATOM 702 C C . ALA A 1 85 ? -4.897 11.487 5.321 1.00 82.81 85 ALA A C 1
ATOM 704 O O . ALA A 1 85 ? -4.195 11.861 4.380 1.00 82.81 85 ALA A O 1
ATOM 705 N N . ASP A 1 86 ? -4.857 12.052 6.527 1.00 81.94 86 ASP A N 1
ATOM 706 C CA . ASP A 1 86 ? -3.914 13.110 6.884 1.00 81.94 86 ASP A CA 1
ATOM 707 C C . ASP A 1 86 ? -2.474 12.559 6.823 1.00 81.94 86 ASP A C 1
ATOM 709 O O . ASP A 1 86 ? -1.628 13.141 6.149 1.00 81.94 86 ASP A O 1
ATOM 713 N N . GLU A 1 87 ? -2.226 11.369 7.392 1.00 79.38 87 GLU A N 1
ATOM 714 C CA . GLU A 1 87 ? -0.927 10.681 7.311 1.00 79.38 87 GLU A CA 1
ATOM 715 C C . GLU A 1 87 ? -0.540 10.375 5.861 1.00 79.38 87 GLU A C 1
ATOM 717 O O . GLU A 1 87 ? 0.589 10.651 5.490 1.00 79.38 87 GLU A O 1
ATOM 722 N N . LEU A 1 88 ? -1.472 9.897 5.019 1.00 76.12 88 LEU A N 1
ATOM 723 C CA . LEU A 1 88 ? -1.241 9.636 3.588 1.00 76.12 88 LEU A CA 1
ATOM 724 C C . LEU A 1 88 ? -0.728 10.873 2.827 1.00 76.12 88 LEU A C 1
ATOM 726 O O . LEU A 1 88 ? 0.075 10.746 1.901 1.00 76.12 88 LEU A O 1
ATOM 730 N N . THR A 1 89 ? -1.211 12.055 3.209 1.00 70.62 89 THR A N 1
ATOM 731 C CA . THR A 1 89 ? -0.810 13.336 2.609 1.00 70.62 89 THR A CA 1
ATOM 732 C C . THR A 1 89 ? 0.584 13.754 3.079 1.00 70.62 89 THR A C 1
ATOM 734 O O . THR A 1 89 ? 1.324 14.374 2.318 1.00 70.62 89 THR A O 1
ATOM 737 N N . ASP A 1 90 ? 0.950 13.358 4.300 1.00 65.12 90 ASP A N 1
ATOM 738 C CA . ASP A 1 90 ? 2.245 13.619 4.933 1.00 65.12 90 ASP A CA 1
ATOM 739 C C . ASP A 1 90 ? 3.275 12.498 4.699 1.00 65.12 90 ASP A C 1
ATOM 741 O O . ASP A 1 90 ? 4.4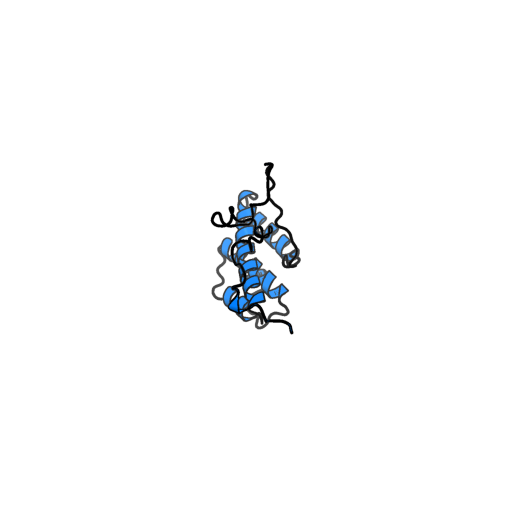08 12.605 5.166 1.00 65.12 90 ASP A O 1
ATOM 745 N N . VAL A 1 91 ? 2.927 11.420 3.969 1.00 56.81 91 VAL A N 1
ATOM 746 C CA . VAL A 1 91 ? 3.870 10.332 3.649 1.00 56.81 91 VAL A CA 1
ATOM 747 C C . VAL A 1 91 ? 4.984 10.881 2.769 1.00 56.81 91 VAL A C 1
ATOM 749 O O . VAL A 1 91 ? 4.975 10.784 1.542 1.00 56.81 91 VAL A O 1
ATOM 752 N N . THR A 1 92 ? 6.010 11.385 3.436 1.00 53.34 92 THR A N 1
ATOM 753 C CA . THR A 1 92 ? 7.377 11.305 2.960 1.00 53.34 92 THR A CA 1
ATOM 754 C C . THR A 1 92 ? 7.655 9.807 2.842 1.00 53.34 92 THR A C 1
ATOM 756 O O . THR A 1 92 ? 7.456 9.092 3.831 1.00 53.34 92 THR A O 1
ATOM 759 N N . PRO A 1 93 ? 8.012 9.273 1.661 1.00 51.66 93 PRO A N 1
ATOM 760 C CA . PRO A 1 93 ? 8.221 7.842 1.506 1.00 51.66 93 PRO A CA 1
ATOM 761 C C . PRO A 1 93 ? 9.261 7.402 2.541 1.00 51.66 93 PRO A C 1
ATOM 763 O O . PRO A 1 93 ? 10.435 7.748 2.441 1.00 51.66 93 PRO A O 1
ATOM 766 N N . LEU A 1 94 ? 8.813 6.654 3.557 1.00 49.44 94 LEU A N 1
ATOM 767 C CA . LEU A 1 94 ? 9.614 6.049 4.635 1.00 49.44 94 LEU A CA 1
ATOM 768 C C . LEU A 1 94 ? 10.512 4.917 4.098 1.00 49.44 94 LEU A C 1
ATOM 770 O O . LEU A 1 94 ? 10.618 3.835 4.665 1.00 49.44 94 LEU A O 1
ATOM 774 N N . VAL A 1 95 ? 11.113 5.153 2.940 1.00 48.66 95 VAL A N 1
ATOM 775 C CA . VAL A 1 95 ? 11.925 4.235 2.156 1.00 48.66 95 VAL A CA 1
ATOM 776 C C . VAL A 1 95 ? 13.211 4.968 1.755 1.00 48.66 95 VAL A C 1
ATOM 778 O O . VAL A 1 95 ? 13.692 4.892 0.628 1.00 48.66 95 VAL A O 1
ATOM 781 N N . ALA A 1 96 ? 13.794 5.709 2.693 1.00 42.62 96 ALA A N 1
ATOM 782 C CA . ALA A 1 96 ? 15.234 5.901 2.677 1.00 42.62 96 ALA A CA 1
ATOM 783 C C . ALA A 1 96 ? 15.862 4.622 3.269 1.00 42.62 96 ALA A C 1
ATOM 785 O O . ALA A 1 96 ? 15.364 4.138 4.285 1.00 42.62 96 ALA A O 1
ATOM 786 N N . PRO A 1 97 ? 16.929 4.047 2.686 1.00 41.47 97 PRO A N 1
ATOM 787 C CA . PRO A 1 97 ? 17.580 2.835 3.199 1.00 41.47 97 PRO A CA 1
ATOM 788 C C . PRO A 1 97 ? 18.339 3.030 4.531 1.00 41.47 97 PRO A C 1
ATOM 790 O O . PRO A 1 97 ? 19.191 2.218 4.873 1.00 41.47 97 PRO A O 1
ATOM 793 N N . HIS A 1 98 ? 18.021 4.068 5.305 1.00 40.97 98 HIS A N 1
ATOM 794 C CA . HIS A 1 98 ? 18.620 4.360 6.604 1.00 40.97 98 HIS A CA 1
ATOM 795 C C . HIS A 1 98 ? 17.537 4.901 7.540 1.00 40.97 98 HIS A C 1
ATOM 797 O O . HIS A 1 98 ? 17.371 6.107 7.687 1.00 40.97 98 HIS A O 1
ATOM 803 N N . ALA A 1 99 ? 16.746 4.007 8.117 1.00 39.22 99 ALA A N 1
ATOM 804 C CA . ALA A 1 99 ? 16.028 4.298 9.345 1.00 39.22 99 ALA A CA 1
ATOM 805 C C . ALA A 1 99 ? 16.163 3.046 10.198 1.00 39.22 99 ALA A C 1
ATOM 807 O O . ALA A 1 99 ? 15.586 2.000 9.890 1.00 39.22 99 ALA A O 1
ATOM 808 N N . ASP A 1 100 ? 17.057 3.167 11.168 1.00 37.50 100 ASP A N 1
ATOM 809 C CA . ASP A 1 100 ? 17.277 2.280 12.291 1.00 37.50 100 ASP A CA 1
ATOM 810 C C . ASP A 1 100 ? 15.972 1.636 12.783 1.00 37.50 100 ASP A C 1
ATOM 812 O O . ASP A 1 100 ? 14.918 2.285 12.777 1.00 37.50 100 ASP A O 1
ATOM 816 N N . PRO A 1 101 ? 16.001 0.373 13.241 1.00 42.81 101 PRO A N 1
ATOM 817 C CA . PRO A 1 101 ? 14.958 -0.063 14.141 1.00 42.81 101 PRO A CA 1
ATOM 818 C C . PRO A 1 101 ? 15.071 0.846 15.367 1.00 42.81 101 PRO A C 1
ATOM 820 O O . PRO A 1 101 ? 16.041 0.752 16.114 1.00 42.81 101 PRO A O 1
ATOM 823 N N . GLU A 1 102 ? 14.102 1.739 15.570 1.00 39.19 102 GLU A N 1
ATOM 824 C CA . GLU A 1 102 ? 13.792 2.163 16.928 1.00 39.19 102 GLU A CA 1
ATOM 825 C C . GLU A 1 102 ? 13.404 0.886 17.665 1.00 39.19 102 GLU A C 1
ATOM 827 O O . GLU A 1 102 ? 12.299 0.350 17.546 1.00 39.19 102 GLU A O 1
ATOM 832 N N . SER A 1 103 ? 14.430 0.333 18.298 1.00 42.25 103 SER A N 1
ATOM 833 C CA . SER A 1 103 ? 14.364 -0.595 19.389 1.00 42.25 103 SER A CA 1
ATOM 834 C C . SER A 1 103 ? 13.269 -0.114 20.335 1.00 42.25 103 SER A C 1
ATOM 836 O O . SER A 1 103 ? 13.305 1.007 20.841 1.00 42.25 103 SER A O 1
ATOM 838 N N . ASP A 1 104 ? 12.283 -0.967 20.569 1.00 37.84 104 ASP A N 1
ATOM 839 C CA . ASP A 1 104 ? 11.455 -0.863 21.759 1.00 37.84 104 ASP A CA 1
ATOM 840 C C . ASP A 1 104 ? 12.371 -1.254 22.932 1.00 37.84 104 ASP A C 1
ATOM 842 O O . ASP A 1 104 ? 12.490 -2.423 23.300 1.00 37.84 104 ASP A O 1
ATOM 846 N N . GLU A 1 105 ? 13.155 -0.283 23.415 1.00 39.16 105 GLU A N 1
ATOM 847 C CA . GLU A 1 105 ? 14.097 -0.435 24.529 1.00 39.16 105 GLU A CA 1
ATOM 848 C C . GLU A 1 105 ? 13.325 -0.399 25.845 1.00 39.16 105 GLU A C 1
ATOM 850 O O . GLU A 1 105 ? 13.366 0.567 26.606 1.00 39.16 105 GLU A O 1
ATOM 855 N N . ALA A 1 106 ? 12.609 -1.484 26.126 1.00 40.12 106 ALA A N 1
ATOM 856 C CA . ALA A 1 106 ? 12.285 -1.844 27.495 1.00 40.12 106 ALA A CA 1
ATOM 857 C C . ALA A 1 106 ? 13.499 -2.566 28.106 1.00 40.12 106 ALA A C 1
ATOM 859 O O . ALA A 1 106 ? 13.602 -3.786 28.048 1.00 40.12 106 ALA A O 1
ATOM 860 N N . ASP A 1 107 ? 14.423 -1.749 28.616 1.00 38.00 107 ASP A N 1
ATOM 861 C CA . ASP A 1 107 ? 15.295 -1.958 29.781 1.00 38.00 107 ASP A CA 1
ATOM 862 C C . ASP A 1 107 ? 15.756 -3.408 30.063 1.00 38.00 107 ASP A C 1
ATOM 864 O O . ASP A 1 107 ? 15.014 -4.240 30.591 1.00 38.00 107 ASP A O 1
ATOM 868 N N . GLY A 1 108 ? 17.024 -3.696 29.758 1.00 30.83 108 GLY A N 1
ATOM 869 C CA . GLY A 1 108 ? 17.658 -4.970 30.088 1.00 30.83 108 GLY A CA 1
ATOM 870 C C . GLY A 1 108 ? 19.079 -5.067 29.549 1.00 30.83 108 GLY A C 1
ATOM 871 O O . GLY A 1 108 ? 19.296 -5.277 28.363 1.00 30.83 108 GLY A O 1
ATOM 872 N N . GLU A 1 109 ? 20.035 -4.883 30.441 1.00 44.31 109 GLU A N 1
ATOM 873 C CA . GLU A 1 109 ? 21.478 -4.897 30.234 1.00 44.31 109 GLU A CA 1
ATOM 874 C C . GLU A 1 109 ? 21.979 -6.230 29.614 1.00 44.31 109 GLU A C 1
ATOM 876 O O . GLU A 1 109 ? 21.383 -7.282 29.832 1.00 44.31 109 GLU A O 1
ATOM 881 N N . ASP A 1 110 ? 23.111 -6.161 28.896 1.00 40.00 110 ASP A N 1
ATOM 882 C CA . ASP A 1 110 ? 23.937 -7.243 28.308 1.00 40.00 110 ASP A CA 1
ATOM 883 C C . ASP A 1 110 ? 23.688 -7.703 26.846 1.00 40.00 110 ASP A C 1
ATOM 885 O O . ASP A 1 110 ? 22.894 -8.586 26.542 1.00 40.00 110 ASP A O 1
ATOM 889 N N . GLY A 1 111 ? 24.563 -7.218 25.951 1.00 41.75 111 GLY A N 1
ATOM 890 C CA . GLY A 1 111 ? 25.319 -8.082 25.029 1.00 41.75 111 GLY A CA 1
ATOM 891 C C . GLY A 1 111 ? 24.659 -8.562 23.726 1.00 41.75 111 GLY A C 1
ATOM 892 O O . GLY A 1 111 ? 24.169 -9.680 23.650 1.00 41.75 111 GLY A O 1
ATOM 893 N N . ASP A 1 112 ? 24.808 -7.769 22.659 1.00 51.28 112 ASP A N 1
ATOM 894 C CA . ASP A 1 112 ? 25.217 -8.190 21.299 1.00 51.28 112 ASP A CA 1
ATOM 895 C C . ASP A 1 112 ? 24.751 -9.571 20.774 1.00 51.28 112 ASP A C 1
ATOM 897 O O . ASP A 1 112 ? 25.581 -10.357 20.334 1.00 51.28 112 ASP A O 1
ATOM 901 N N . GLN A 1 113 ? 23.450 -9.906 20.799 1.00 53.03 113 GLN A N 1
ATOM 902 C CA . GLN A 1 113 ? 22.920 -11.126 20.142 1.00 53.03 113 GLN A CA 1
ATOM 903 C C . GLN A 1 113 ? 21.484 -11.019 19.590 1.00 53.03 113 GLN A C 1
ATOM 905 O O . GLN A 1 113 ? 20.855 -12.026 19.244 1.00 53.03 113 GLN A O 1
ATOM 910 N N . SER A 1 114 ? 20.939 -9.812 19.468 1.00 55.59 114 SER A N 1
ATOM 911 C CA . SER A 1 114 ? 19.496 -9.612 19.255 1.00 55.59 114 SER A CA 1
ATOM 912 C C . SER A 1 114 ? 19.040 -9.680 17.789 1.00 55.59 114 SER A C 1
ATOM 914 O O . SER A 1 114 ? 17.843 -9.707 17.524 1.00 55.59 114 SER A O 1
ATOM 916 N N . GLY A 1 115 ? 19.968 -9.711 16.826 1.00 56.31 115 GLY A N 1
ATOM 917 C CA . GLY A 1 115 ? 19.656 -9.722 15.386 1.00 56.31 115 GLY A CA 1
ATOM 918 C C . GLY A 1 115 ? 19.727 -11.092 14.704 1.00 56.31 115 GLY A C 1
ATOM 919 O O . GLY A 1 115 ? 19.419 -11.205 13.517 1.00 56.31 115 GLY A O 1
ATOM 920 N N . LEU A 1 116 ? 20.153 -12.137 15.419 1.00 65.06 116 LEU A N 1
ATOM 921 C CA . LEU A 1 116 ? 20.403 -13.462 14.852 1.00 65.06 116 LEU A CA 1
ATOM 922 C C . LEU A 1 116 ? 19.302 -14.456 15.261 1.00 65.06 116 LEU A C 1
ATOM 924 O O . LEU A 1 116 ? 18.874 -14.450 16.415 1.00 65.06 116 LEU A O 1
ATOM 928 N N . PRO A 1 117 ? 18.843 -15.349 14.359 1.00 67.88 117 PRO A N 1
ATOM 929 C CA . PRO A 1 117 ? 17.957 -16.445 14.747 1.00 67.88 117 PRO A CA 1
ATOM 930 C C . PRO A 1 117 ? 18.640 -17.310 15.813 1.00 67.88 117 PRO A C 1
ATOM 932 O O . PRO A 1 117 ? 19.860 -17.455 15.790 1.00 67.88 117 PRO A O 1
ATOM 935 N N . THR A 1 118 ? 17.873 -17.937 16.710 1.00 65.31 118 THR A N 1
ATOM 936 C CA . THR A 1 118 ? 18.399 -18.702 17.862 1.00 65.31 118 THR A CA 1
ATOM 937 C C . THR A 1 118 ? 19.479 -19.725 17.499 1.00 65.31 118 THR A C 1
ATOM 939 O O . THR A 1 118 ? 20.406 -19.955 18.267 1.00 65.31 118 THR A O 1
ATOM 942 N N . SER A 1 119 ? 19.428 -20.299 16.297 1.00 74.19 119 SER A N 1
ATOM 943 C CA . SER A 1 119 ? 20.461 -21.211 15.786 1.00 74.19 119 SER A CA 1
ATOM 944 C C . SER A 1 119 ? 21.852 -20.574 15.635 1.00 74.19 119 SER A C 1
ATOM 946 O O . SER A 1 119 ? 22.845 -21.293 15.581 1.00 74.19 119 SER A O 1
ATOM 948 N N . LEU A 1 120 ? 21.928 -19.247 15.540 1.00 65.88 120 LEU A N 1
ATOM 949 C CA . LEU A 1 120 ? 23.137 -18.467 15.277 1.00 65.88 120 LEU A CA 1
ATOM 950 C C . LEU A 1 120 ? 23.585 -17.612 16.475 1.00 65.88 120 LEU A C 1
ATO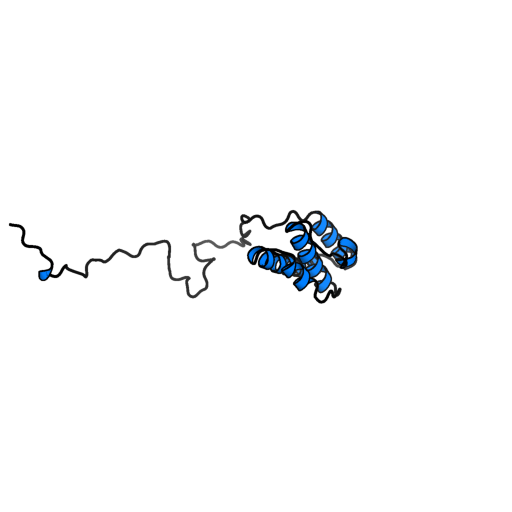M 952 O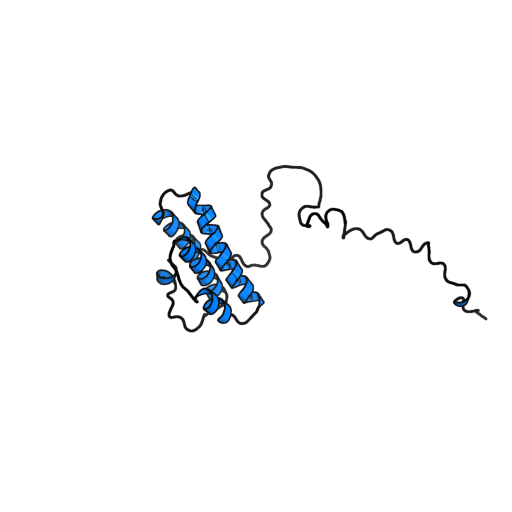 O . LEU A 1 120 ? 24.684 -17.070 16.435 1.00 65.88 120 LEU A O 1
ATOM 956 N N . GLN A 1 121 ? 22.822 -17.583 17.573 1.00 63.66 121 GLN A N 1
ATOM 957 C CA . GLN A 1 121 ? 23.175 -16.902 18.834 1.00 63.66 121 GLN A CA 1
ATOM 958 C C . GLN A 1 121 ? 24.380 -17.537 19.573 1.00 63.66 121 GLN A C 1
ATOM 960 O O . GLN A 1 121 ? 24.763 -17.129 20.656 1.00 63.66 121 GLN A O 1
ATOM 965 N N . GLY A 1 122 ? 25.049 -18.538 19.004 1.00 61.94 122 GLY A N 1
ATOM 966 C CA . GLY A 1 122 ? 26.304 -19.079 19.549 1.00 61.94 122 GLY A CA 1
ATOM 967 C C . GLY A 1 122 ? 27.561 -18.607 18.818 1.00 61.94 122 GLY A C 1
ATOM 968 O O . GLY A 1 122 ? 28.669 -18.817 19.308 1.00 61.94 122 GLY A O 1
ATOM 969 N N . TYR A 1 123 ? 27.406 -18.008 17.637 1.00 60.88 123 TYR A N 1
ATOM 970 C CA . TYR A 1 123 ? 28.519 -17.711 16.747 1.00 60.88 123 TYR A CA 1
ATOM 971 C C . TYR A 1 123 ? 28.826 -16.221 16.778 1.00 60.88 123 TYR A C 1
ATOM 973 O O . TYR A 1 123 ? 28.079 -15.412 16.236 1.00 60.88 123 TYR A O 1
ATOM 981 N N . ARG A 1 124 ? 29.965 -15.859 17.368 1.00 60.66 124 ARG A N 1
ATOM 982 C CA . ARG A 1 124 ? 30.548 -14.536 17.150 1.00 60.66 124 ARG A CA 1
ATOM 983 C C . ARG A 1 124 ? 31.199 -14.515 15.769 1.00 60.66 124 ARG A C 1
ATOM 985 O O . ARG A 1 124 ? 32.332 -14.963 15.613 1.00 60.66 124 ARG A O 1
ATOM 992 N N . ILE A 1 125 ? 30.454 -14.045 14.769 1.00 62.81 125 ILE A N 1
ATOM 993 C CA . ILE A 1 125 ? 30.940 -13.924 13.383 1.00 62.81 125 ILE A CA 1
ATOM 994 C C . ILE A 1 125 ? 32.068 -12.885 13.286 1.00 62.81 125 ILE A C 1
ATOM 996 O O . ILE A 1 125 ? 32.975 -13.040 12.472 1.00 62.81 125 ILE A O 1
ATOM 1000 N N . ASP A 1 126 ? 32.066 -11.892 14.177 1.00 62.03 126 ASP A N 1
ATOM 1001 C CA . ASP A 1 126 ? 33.049 -10.803 14.201 1.00 62.03 126 ASP A CA 1
ATOM 1002 C C . ASP A 1 126 ? 34.358 -11.145 14.928 1.00 62.03 126 ASP A C 1
ATOM 1004 O O . ASP A 1 126 ? 35.302 -10.355 14.923 1.00 62.03 126 ASP A O 1
ATOM 1008 N N . THR A 1 127 ? 34.457 -12.329 15.538 1.00 60.81 127 THR A N 1
ATOM 1009 C CA . THR A 1 127 ? 35.729 -12.839 16.065 1.00 60.81 127 THR A CA 1
ATOM 1010 C C . THR A 1 127 ? 36.273 -13.906 15.136 1.00 60.81 127 THR A C 1
ATOM 1012 O O . THR A 1 127 ? 35.684 -14.976 14.990 1.00 60.81 127 THR A O 1
ATOM 1015 N N . LEU A 1 128 ? 37.431 -13.626 14.538 1.00 58.69 128 LEU A N 1
ATOM 1016 C CA . LEU A 1 128 ? 38.197 -14.634 13.821 1.00 58.69 128 LEU A CA 1
ATOM 1017 C C . LEU A 1 128 ? 38.531 -15.770 14.810 1.00 58.69 128 LEU A C 1
ATOM 1019 O O . LEU A 1 128 ? 39.051 -15.473 15.891 1.00 58.69 128 LEU A O 1
ATOM 1023 N N . PRO A 1 129 ? 38.226 -17.045 14.506 1.00 62.88 129 PRO A N 1
ATOM 1024 C CA . PRO A 1 129 ? 38.714 -18.145 15.324 1.00 62.88 129 PRO A CA 1
ATOM 1025 C C . PRO A 1 129 ? 40.243 -18.085 15.363 1.00 62.88 129 PRO A C 1
ATOM 1027 O O . PRO A 1 129 ? 40.872 -17.744 14.361 1.00 62.88 129 PRO A O 1
ATOM 1030 N N . ASP A 1 130 ? 40.819 -18.395 16.526 1.00 57.84 130 ASP A N 1
ATOM 1031 C CA . ASP A 1 130 ? 42.265 -18.508 16.717 1.00 57.84 130 ASP A CA 1
ATOM 1032 C C . ASP A 1 130 ? 42.828 -19.380 15.584 1.00 57.84 130 ASP A C 1
ATOM 1034 O O . ASP A 1 130 ? 42.401 -20.530 15.423 1.00 57.84 130 ASP A O 1
ATOM 1038 N N . ASP A 1 131 ? 43.685 -18.804 14.735 1.00 55.34 131 ASP A N 1
ATOM 1039 C CA . ASP A 1 131 ? 44.209 -19.457 13.536 1.00 55.34 131 ASP A CA 1
ATOM 1040 C C . ASP A 1 131 ? 45.176 -20.569 13.953 1.00 55.34 131 ASP A C 1
ATOM 1042 O O . ASP A 1 131 ? 46.399 -20.436 13.941 1.00 55.34 131 ASP A O 1
ATOM 1046 N N . SER A 1 132 ? 44.607 -21.692 14.386 1.00 53.59 132 SER A N 1
ATOM 1047 C CA . SER A 1 132 ? 45.323 -22.896 14.776 1.00 53.59 132 SER A CA 1
ATOM 1048 C C . SER A 1 132 ? 45.829 -23.619 13.524 1.00 53.59 132 SER A C 1
ATOM 1050 O O . SER A 1 132 ? 45.444 -24.751 13.230 1.00 53.59 132 SER A O 1
ATOM 1052 N N . THR A 1 133 ? 46.757 -22.990 12.802 1.00 57.91 133 THR A N 1
ATOM 1053 C CA . THR A 1 133 ? 47.608 -23.639 11.786 1.00 57.91 133 THR A CA 1
ATOM 1054 C C . THR A 1 133 ? 48.601 -24.634 12.401 1.00 57.91 133 THR A C 1
ATOM 1056 O O . THR A 1 133 ? 49.303 -25.352 11.688 1.00 57.91 133 THR A O 1
ATOM 1059 N N . GLU A 1 134 ? 48.611 -24.779 13.728 1.00 54.31 134 GLU A N 1
ATOM 1060 C CA . GLU A 1 134 ? 49.560 -25.593 14.493 1.00 54.31 134 GLU A CA 1
ATOM 1061 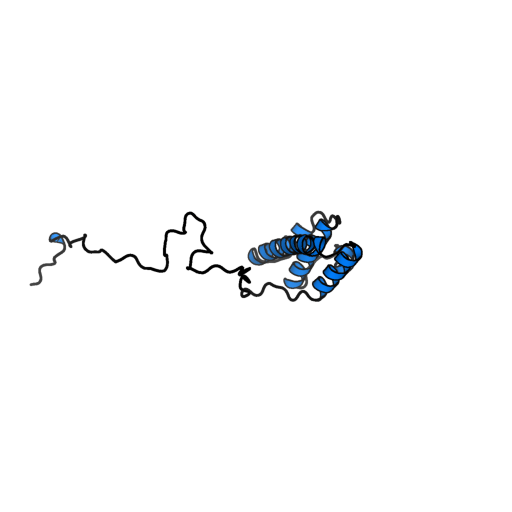C C . GLU A 1 134 ? 49.425 -27.118 14.294 1.00 54.31 134 GLU A C 1
ATOM 1063 O O . GLU A 1 134 ? 50.128 -27.907 14.927 1.00 54.31 134 GLU A O 1
ATOM 1068 N N . ARG A 1 135 ? 48.555 -27.572 13.383 1.00 57.97 135 ARG A N 1
ATOM 1069 C CA . ARG A 1 135 ? 48.379 -28.998 13.061 1.00 57.97 135 ARG A CA 1
ATOM 1070 C C . ARG A 1 135 ? 48.666 -29.401 11.618 1.00 57.97 135 ARG A C 1
ATOM 1072 O O . ARG A 1 135 ? 48.415 -30.552 11.266 1.00 57.97 135 ARG A O 1
ATOM 1079 N N . VAL A 1 136 ? 49.263 -28.526 10.810 1.00 64.06 136 VAL A N 1
ATOM 1080 C CA . VAL A 1 136 ? 49.738 -28.901 9.470 1.00 64.06 136 VAL A CA 1
ATOM 1081 C C . VAL A 1 136 ? 51.218 -28.556 9.339 1.00 64.06 136 VAL A C 1
ATOM 1083 O O . VAL A 1 136 ? 51.596 -27.509 8.827 1.00 64.06 136 VAL A O 1
ATOM 1086 N N . ARG A 1 137 ? 52.094 -29.444 9.827 1.00 62.31 137 ARG A N 1
ATOM 1087 C CA . ARG A 1 137 ? 53.522 -29.340 9.497 1.00 62.31 137 ARG A CA 1
ATOM 1088 C C . ARG A 1 137 ? 53.701 -29.615 8.008 1.00 62.31 137 ARG A C 1
ATOM 1090 O O . ARG A 1 137 ? 53.189 -30.617 7.507 1.00 62.31 137 ARG A O 1
ATOM 1097 N N . GLN A 1 138 ? 54.436 -28.737 7.327 1.00 68.94 138 GLN A N 1
ATOM 1098 C CA . GLN A 1 138 ? 54.819 -28.929 5.934 1.00 68.94 138 GLN A CA 1
ATOM 1099 C C . GLN A 1 138 ? 55.533 -30.286 5.795 1.00 68.94 138 GLN A C 1
ATOM 1101 O O . GLN A 1 138 ? 56.513 -30.531 6.501 1.00 68.94 138 GLN A O 1
ATOM 1106 N N . PRO A 1 139 ? 55.048 -31.190 4.930 1.00 74.25 139 PRO A N 1
ATOM 1107 C CA . PRO A 1 139 ? 55.728 -32.449 4.676 1.00 74.25 139 PRO A CA 1
ATOM 1108 C C . PRO A 1 139 ? 57.119 -32.196 4.087 1.00 74.25 139 PRO A C 1
ATOM 1110 O O . PRO A 1 139 ? 57.265 -31.373 3.181 1.00 74.25 139 PRO A O 1
ATOM 1113 N N . SER A 1 140 ? 58.122 -32.949 4.540 1.00 65.75 140 SER A N 1
ATOM 1114 C CA . SER A 1 140 ? 59.526 -32.777 4.132 1.00 65.75 140 SER A CA 1
ATOM 1115 C C . SER A 1 140 ? 59.774 -32.951 2.628 1.00 65.75 140 SER A C 1
ATOM 1117 O O . SER A 1 140 ? 60.780 -32.483 2.111 1.00 65.75 140 SER A O 1
ATOM 1119 N N . PHE A 1 141 ? 58.846 -33.557 1.878 1.00 68.00 141 PHE A N 1
ATOM 1120 C CA . PHE A 1 141 ? 58.960 -33.654 0.417 1.00 68.00 141 PHE A CA 1
ATOM 1121 C C . PHE A 1 141 ? 58.767 -32.308 -0.312 1.00 68.00 141 PHE A C 1
ATOM 1123 O O . PHE A 1 141 ? 59.107 -32.202 -1.489 1.00 68.00 141 PHE A O 1
ATOM 1130 N N . LEU A 1 142 ? 58.199 -31.293 0.356 1.00 70.94 142 LEU A N 1
ATOM 1131 C CA . LEU A 1 142 ? 58.055 -29.927 -0.167 1.00 70.94 142 LEU A CA 1
ATOM 1132 C C . LEU A 1 142 ? 59.209 -29.006 0.250 1.00 70.94 142 LEU A C 1
ATOM 1134 O O . LEU A 1 142 ? 59.203 -27.827 -0.111 1.00 70.94 142 LEU A O 1
ATOM 1138 N N . GLU A 1 143 ? 60.186 -29.504 1.007 1.00 74.38 143 GLU A N 1
ATOM 1139 C CA . GLU A 1 143 ? 61.414 -28.762 1.268 1.00 74.38 143 GLU A CA 1
ATOM 1140 C C . GLU A 1 143 ? 62.291 -28.831 0.018 1.00 74.38 143 GLU A C 1
ATOM 1142 O O . GLU A 1 143 ? 62.812 -29.873 -0.375 1.00 74.38 143 GLU A O 1
ATOM 1147 N N . ARG A 1 144 ? 62.388 -27.698 -0.675 1.00 73.50 144 ARG A N 1
ATOM 1148 C CA . ARG A 1 144 ? 63.213 -27.570 -1.869 1.00 73.50 144 ARG A CA 1
ATOM 1149 C C . ARG A 1 144 ? 64.659 -27.406 -1.419 1.00 73.50 144 ARG A C 1
ATOM 1151 O O . ARG A 1 144 ? 64.998 -26.359 -0.868 1.00 73.50 144 ARG A O 1
ATOM 1158 N N . ASP A 1 145 ? 65.471 -28.430 -1.667 1.00 67.50 145 ASP A N 1
ATOM 1159 C CA . ASP A 1 145 ? 66.917 -28.404 -1.447 1.00 67.50 145 ASP A CA 1
ATOM 1160 C C . ASP A 1 145 ? 67.490 -27.135 -2.096 1.00 67.50 145 ASP A C 1
ATOM 1162 O O . ASP A 1 145 ? 67.309 -26.890 -3.298 1.00 67.50 145 ASP A O 1
ATOM 1166 N N . ARG A 1 146 ? 68.077 -26.260 -1.279 1.00 59.97 146 ARG A N 1
ATOM 1167 C CA . ARG A 1 146 ? 68.802 -25.087 -1.774 1.00 59.97 146 ARG A CA 1
ATOM 1168 C C . ARG A 1 146 ? 70.270 -25.493 -1.962 1.00 59.97 146 ARG A C 1
ATOM 1170 O O . ARG A 1 146 ? 70.756 -26.268 -1.147 1.00 59.97 146 ARG A O 1
ATOM 1177 N N . PRO A 1 147 ? 70.929 -25.013 -3.032 1.00 59.97 147 PRO A N 1
ATOM 1178 C CA . PRO A 1 147 ? 72.247 -25.487 -3.460 1.00 59.97 147 PRO A CA 1
ATOM 1179 C C . PRO A 1 147 ? 73.358 -25.228 -2.441 1.00 59.97 147 PRO A C 1
ATOM 1181 O O . PRO A 1 147 ? 73.259 -24.221 -1.699 1.00 59.97 147 PRO A O 1
#

Sequence (147 aa):
MYERTFGTDWDTLENRDEALRRAFALGVAECLGEAHPDERERLADAVETAYDRRFVDLAYRKGRQRVRQLEPEVDDGQQLRKRLADELTDVTPLVAPHADPESDEADGEDGDQSGLPTSLQGYRIDTLPDDSTERVRQPSFLERDRP

pLDDT: mean 75.94, std 18.33, range [30.83, 95.19]